Protein AF-M5VI06-F1 (afdb_monomer_lite)

Organism: Prunus persica (NCBI:txid3760)

Sequence (93 aa):
MGFCDLHEFNLALIAKAAEAIAKIKFASTRNKDRLVWPFEKNGCYSVKSGYHWLHSSSITRQQNRPSSSRNADAVCWKFVWRIKAPPKIGNFI

Structure (mmCIF, N/CA/C/O backbone):
data_AF-M5VI06-F1
#
_entry.id   AF-M5VI06-F1
#
loop_
_atom_site.group_PDB
_atom_site.id
_atom_site.type_symbol
_atom_site.label_atom_id
_atom_site.label_alt_id
_atom_site.label_comp_id
_atom_site.label_asym_id
_atom_site.label_entity_id
_atom_site.label_seq_id
_atom_site.pdbx_PDB_ins_code
_atom_site.Cartn_x
_atom_site.Cartn_y
_atom_site.Cartn_z
_atom_site.occupancy
_atom_site.B_iso_or_equiv
_atom_site.auth_seq_id
_atom_site.auth_comp_id
_atom_site.auth_asym_id
_atom_site.auth_atom_id
_atom_site.pdbx_PDB_model_num
ATOM 1 N N . MET A 1 1 ? 30.787 30.669 -18.330 1.00 41.75 1 MET A N 1
ATOM 2 C CA . MET A 1 1 ? 30.353 29.609 -17.395 1.00 41.75 1 MET A CA 1
ATOM 3 C C . MET A 1 1 ? 28.877 29.364 -17.686 1.00 41.75 1 MET A C 1
ATOM 5 O O . MET A 1 1 ? 28.016 29.944 -17.044 1.00 41.75 1 MET A O 1
ATOM 9 N N . GLY A 1 2 ? 28.604 28.720 -18.823 1.00 51.34 2 GLY A N 1
ATOM 10 C CA . GLY A 1 2 ? 27.285 28.712 -19.460 1.00 51.34 2 GLY A CA 1
ATOM 11 C C . GLY A 1 2 ? 26.572 27.397 -19.201 1.00 51.34 2 GLY A C 1
ATOM 12 O O . GLY A 1 2 ? 27.197 26.347 -19.285 1.00 51.34 2 GLY A O 1
ATOM 13 N N . PHE A 1 3 ? 25.296 27.499 -18.849 1.00 55.56 3 PHE A N 1
ATOM 14 C CA . PHE A 1 3 ? 24.335 26.425 -18.639 1.00 55.56 3 PHE A CA 1
ATOM 15 C C . PHE A 1 3 ? 24.502 25.303 -19.675 1.00 55.56 3 PHE A C 1
ATOM 17 O O . PHE A 1 3 ? 24.119 25.466 -20.830 1.00 55.56 3 PHE A O 1
ATOM 24 N N . CYS A 1 4 ? 25.100 24.181 -19.262 1.00 60.00 4 CYS A N 1
ATOM 25 C CA . CYS A 1 4 ? 25.131 22.973 -20.075 1.00 60.00 4 CYS A CA 1
ATOM 26 C C . CYS A 1 4 ? 23.694 22.472 -20.235 1.00 60.00 4 CYS A C 1
ATOM 28 O O . CYS A 1 4 ? 22.949 22.344 -19.263 1.00 60.00 4 CYS A O 1
ATOM 30 N N . ASP A 1 5 ? 23.336 22.273 -21.490 1.00 70.44 5 ASP A N 1
ATOM 31 C CA . ASP A 1 5 ? 22.003 22.145 -22.048 1.00 70.44 5 ASP A CA 1
ATOM 32 C C . ASP A 1 5 ? 21.080 21.179 -21.274 1.00 70.44 5 ASP A C 1
ATOM 34 O O . ASP A 1 5 ? 21.148 19.953 -21.393 1.00 70.44 5 ASP A O 1
ATOM 38 N N . LEU A 1 6 ? 20.170 21.742 -20.470 1.00 74.06 6 LEU A N 1
ATOM 39 C CA . LEU A 1 6 ? 19.110 20.998 -19.773 1.00 74.06 6 LEU A CA 1
ATOM 40 C C . LEU A 1 6 ? 18.262 20.163 -20.743 1.00 74.06 6 LEU A C 1
ATOM 42 O O . LEU A 1 6 ? 17.706 19.137 -20.348 1.00 74.06 6 LEU A O 1
ATOM 46 N N . HIS A 1 7 ? 18.165 20.597 -22.001 1.00 80.56 7 HIS A N 1
ATOM 47 C CA . HIS A 1 7 ? 17.445 19.880 -23.039 1.00 80.56 7 HIS A CA 1
ATOM 48 C C . HIS A 1 7 ? 18.112 18.541 -23.363 1.00 80.56 7 HIS A C 1
ATOM 50 O O . HIS A 1 7 ? 17.451 17.504 -23.364 1.00 80.56 7 HIS A O 1
ATOM 56 N N . GLU A 1 8 ? 19.429 18.546 -23.553 1.00 80.62 8 GLU A N 1
ATOM 57 C CA . GLU A 1 8 ? 20.210 17.355 -23.880 1.00 80.62 8 GLU A CA 1
ATOM 58 C C . GLU A 1 8 ? 20.207 16.347 -22.721 1.00 80.62 8 GLU A C 1
ATOM 60 O O . GLU A 1 8 ? 20.001 15.147 -22.921 1.00 80.62 8 GLU A O 1
ATOM 65 N N . PHE A 1 9 ? 20.308 16.842 -21.483 1.00 83.75 9 PHE A N 1
ATOM 66 C CA . PHE A 1 9 ? 20.159 16.010 -20.289 1.00 83.75 9 PHE A CA 1
ATOM 67 C C . PHE A 1 9 ? 18.772 15.355 -20.206 1.00 83.75 9 PHE A C 1
ATOM 69 O O . PHE A 1 9 ? 18.659 14.158 -19.930 1.00 83.75 9 PHE A O 1
ATOM 76 N N . ASN A 1 10 ? 17.708 16.121 -20.460 1.00 86.12 10 ASN A N 1
ATOM 77 C CA . ASN A 1 10 ? 16.345 15.601 -20.406 1.00 86.12 10 ASN A CA 1
ATOM 78 C C . ASN A 1 10 ? 16.095 14.553 -21.503 1.00 86.12 10 ASN A C 1
ATOM 80 O O . ASN A 1 10 ? 15.490 13.515 -21.238 1.00 86.12 10 ASN A O 1
ATOM 84 N N . LEU A 1 11 ? 16.625 14.767 -22.712 1.00 85.25 11 LEU A N 1
ATOM 85 C CA . LEU A 1 11 ? 16.567 13.784 -23.798 1.00 85.25 11 LEU A CA 1
ATOM 86 C C . LEU A 1 11 ? 17.268 12.474 -23.415 1.00 85.25 11 LEU A C 1
ATOM 88 O O . LEU A 1 11 ? 16.703 11.395 -23.606 1.00 85.25 11 LEU A O 1
ATOM 92 N N . ALA A 1 12 ? 18.455 12.555 -22.811 1.00 85.75 12 ALA A N 1
ATOM 93 C CA . ALA A 1 12 ? 19.182 11.379 -22.339 1.00 85.75 12 ALA A CA 1
ATOM 94 C C . ALA A 1 12 ? 18.425 10.627 -21.226 1.00 85.75 12 ALA A C 1
ATOM 96 O O . ALA A 1 12 ? 18.414 9.392 -21.195 1.00 85.75 12 ALA A O 1
ATOM 97 N N . LEU A 1 13 ? 17.759 11.355 -20.323 1.00 89.88 13 LEU A N 1
ATOM 98 C CA . LEU A 1 13 ? 16.948 10.770 -19.255 1.00 89.88 13 LEU A CA 1
ATOM 99 C C . LEU A 1 13 ? 15.705 10.057 -19.809 1.00 89.88 13 LEU A C 1
ATOM 101 O O . LEU A 1 13 ? 15.404 8.940 -19.385 1.00 89.88 13 LEU A O 1
ATOM 105 N N . ILE A 1 14 ? 15.029 10.656 -20.793 1.00 91.81 14 ILE A N 1
ATOM 106 C CA . ILE A 1 14 ? 13.875 10.057 -21.480 1.00 91.81 14 ILE A CA 1
ATOM 107 C C . ILE A 1 14 ? 14.289 8.795 -22.239 1.00 91.81 14 ILE A C 1
ATOM 109 O O . ILE A 1 14 ? 13.609 7.777 -22.126 1.00 91.81 14 ILE A O 1
ATOM 113 N N . ALA A 1 15 ? 15.418 8.819 -22.954 1.00 90.88 15 ALA A N 1
ATOM 114 C CA . ALA A 1 15 ? 15.930 7.649 -23.664 1.00 90.88 15 ALA A CA 1
ATOM 115 C C . ALA A 1 15 ? 16.207 6.480 -22.701 1.00 90.88 15 ALA A C 1
ATOM 117 O O . ALA A 1 15 ? 15.741 5.360 -22.921 1.00 90.88 15 ALA A O 1
ATOM 118 N N . LYS A 1 16 ? 16.868 6.751 -21.567 1.00 90.69 16 LYS A N 1
ATOM 119 C CA . LYS A 1 16 ? 17.093 5.739 -20.523 1.00 90.69 16 LYS A CA 1
ATOM 120 C C . LYS A 1 16 ? 15.797 5.228 -19.897 1.00 90.69 16 LYS A C 1
ATOM 122 O O . LYS A 1 16 ? 15.681 4.030 -19.637 1.00 90.69 16 LYS A O 1
ATOM 127 N N . ALA A 1 17 ? 14.831 6.109 -19.645 1.00 91.69 17 ALA A N 1
ATOM 128 C CA . ALA A 1 17 ? 13.531 5.714 -19.116 1.00 91.69 17 ALA A CA 1
ATOM 129 C C . ALA A 1 17 ? 12.775 4.815 -20.107 1.00 91.69 17 ALA A C 1
ATOM 131 O O . ALA A 1 17 ? 12.245 3.780 -19.705 1.00 91.69 17 ALA A O 1
ATOM 132 N N . ALA A 1 18 ? 12.783 5.153 -21.399 1.00 91.62 18 ALA A N 1
ATOM 133 C CA . ALA A 1 18 ? 12.161 4.357 -22.453 1.00 91.62 18 ALA A CA 1
ATOM 134 C C . ALA A 1 18 ? 12.781 2.954 -22.554 1.00 91.62 18 ALA A C 1
ATOM 136 O O . ALA A 1 18 ? 12.053 1.961 -22.591 1.00 91.62 18 ALA A O 1
ATOM 137 N N . GLU A 1 19 ? 14.112 2.848 -22.508 1.00 92.88 19 GLU A N 1
ATOM 138 C CA . GLU A 1 19 ? 14.800 1.553 -22.466 1.00 92.88 19 GLU A CA 1
ATOM 139 C C . GLU A 1 19 ? 14.439 0.730 -21.224 1.00 92.88 19 GLU A C 1
ATOM 141 O O . GLU A 1 19 ? 14.264 -0.487 -21.310 1.00 92.88 19 GLU A O 1
ATOM 146 N N . ALA A 1 20 ? 14.345 1.373 -20.057 1.00 91.06 20 ALA A N 1
ATOM 147 C CA . ALA A 1 20 ? 13.978 0.701 -18.818 1.00 91.06 20 ALA A CA 1
ATOM 148 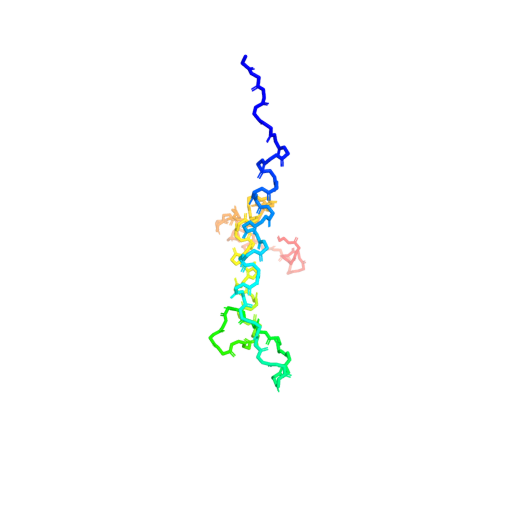C C . ALA A 1 20 ? 12.541 0.167 -18.877 1.00 91.06 20 ALA A C 1
ATOM 150 O O . ALA A 1 20 ? 12.313 -0.986 -18.515 1.00 91.06 20 ALA A O 1
ATOM 151 N N . ILE A 1 21 ? 11.598 0.964 -19.391 1.00 89.00 21 ILE A N 1
ATOM 152 C CA . ILE A 1 21 ? 10.195 0.567 -19.576 1.00 89.00 21 ILE A CA 1
ATOM 153 C C . ILE A 1 21 ? 10.094 -0.600 -20.563 1.00 89.00 21 ILE A C 1
ATOM 155 O O . ILE A 1 21 ? 9.418 -1.583 -20.271 1.00 89.00 21 ILE A O 1
ATOM 159 N N . ALA A 1 22 ? 10.811 -0.545 -21.690 1.00 87.00 22 ALA A N 1
ATOM 160 C CA . ALA A 1 22 ? 10.809 -1.614 -22.690 1.00 87.00 22 ALA A CA 1
ATOM 161 C C . ALA A 1 22 ? 11.353 -2.953 -22.151 1.00 87.00 22 ALA A C 1
ATOM 163 O O . ALA A 1 22 ? 10.963 -4.019 -22.624 1.00 87.00 22 ALA A O 1
ATOM 164 N N . LYS A 1 23 ? 12.238 -2.917 -21.145 1.00 89.94 23 LYS A N 1
ATOM 165 C CA . LYS A 1 23 ? 12.778 -4.114 -20.475 1.00 89.94 23 LYS A CA 1
ATOM 166 C C . LYS A 1 23 ? 11.808 -4.738 -19.466 1.00 89.94 23 LYS A C 1
ATOM 168 O O . LYS A 1 23 ? 12.037 -5.875 -19.044 1.00 89.94 23 LYS A O 1
ATOM 173 N N . ILE A 1 24 ? 10.740 -4.041 -19.069 1.00 87.12 24 ILE A N 1
ATOM 174 C CA . ILE A 1 24 ? 9.719 -4.596 -18.175 1.00 87.12 24 ILE A CA 1
ATOM 175 C C . ILE A 1 24 ? 8.965 -5.684 -18.941 1.00 87.12 24 ILE A C 1
ATOM 177 O O . ILE A 1 24 ? 8.209 -5.417 -19.873 1.00 87.12 24 ILE A O 1
ATOM 181 N N . LYS A 1 25 ? 9.165 -6.942 -18.546 1.00 78.88 25 LYS A N 1
ATOM 182 C CA . LYS A 1 25 ? 8.404 -8.058 -19.109 1.00 78.88 25 LYS A CA 1
ATOM 183 C C . LYS A 1 25 ? 6.962 -7.967 -18.623 1.00 78.88 25 LYS A C 1
ATOM 185 O O . LYS A 1 25 ? 6.694 -8.182 -17.442 1.00 78.88 25 LYS A O 1
ATOM 190 N N . PHE A 1 26 ? 6.035 -7.695 -19.533 1.00 71.38 26 PHE A N 1
ATOM 191 C CA . PHE A 1 26 ? 4.616 -7.857 -19.246 1.00 71.38 26 PHE A CA 1
ATOM 192 C C . PHE A 1 26 ? 4.316 -9.341 -19.020 1.00 71.3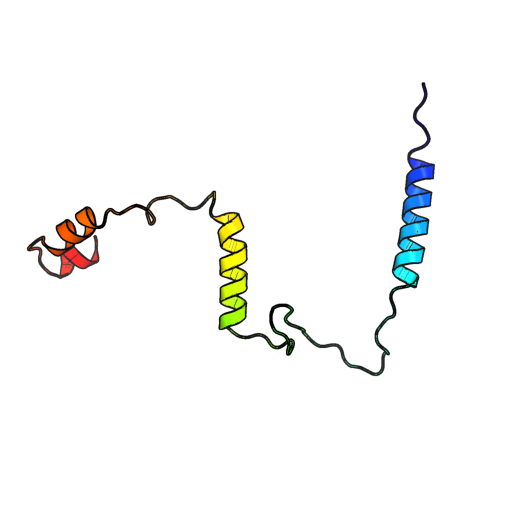8 26 PHE A C 1
ATOM 194 O O . PHE A 1 26 ? 4.807 -10.209 -19.750 1.00 71.38 26 PHE A O 1
ATOM 201 N N . ALA A 1 27 ? 3.527 -9.646 -17.989 1.00 70.12 27 ALA A N 1
ATOM 202 C CA . ALA A 1 27 ? 2.993 -10.990 -17.820 1.00 70.12 27 ALA A CA 1
ATOM 203 C C . ALA A 1 27 ? 2.212 -11.366 -19.089 1.00 70.12 27 ALA A C 1
ATOM 205 O O . ALA A 1 27 ? 1.542 -10.518 -19.677 1.00 70.12 27 ALA A O 1
ATOM 206 N N . SER A 1 28 ? 2.326 -12.617 -19.547 1.00 71.38 28 SER A N 1
ATOM 207 C CA . SER A 1 28 ? 1.670 -13.040 -20.789 1.00 71.38 28 SER A CA 1
ATOM 208 C C . SER A 1 28 ? 0.179 -12.697 -20.749 1.00 71.38 28 SER A C 1
ATOM 210 O O . SER A 1 28 ? -0.480 -13.012 -19.755 1.00 71.38 28 SER A O 1
ATOM 212 N N . THR A 1 29 ? -0.363 -12.177 -21.851 1.00 65.38 29 THR A N 1
ATOM 213 C CA . THR A 1 29 ? -1.790 -11.845 -22.052 1.00 65.38 29 THR A CA 1
ATOM 214 C C . THR A 1 29 ? -2.760 -12.999 -21.783 1.00 65.38 29 THR A C 1
ATOM 216 O O . THR A 1 29 ? -3.969 -12.798 -21.735 1.00 65.38 29 THR A O 1
ATOM 219 N N . ARG A 1 30 ? -2.251 -14.221 -21.590 1.00 71.44 30 ARG A N 1
ATOM 220 C CA . ARG A 1 30 ? -3.044 -15.395 -21.223 1.00 71.44 30 ARG A CA 1
ATOM 221 C C . ARG A 1 30 ? -3.521 -15.389 -19.765 1.00 71.44 30 ARG A C 1
ATOM 223 O O . ARG A 1 30 ? -4.476 -16.095 -19.452 1.00 71.44 30 ARG A O 1
ATOM 230 N N . ASN A 1 31 ? -2.893 -14.609 -18.885 1.00 74.94 31 ASN A N 1
ATOM 231 C CA . ASN A 1 31 ? -3.289 -14.525 -17.481 1.00 74.94 31 ASN A CA 1
ATOM 232 C C . ASN A 1 31 ? -4.192 -13.310 -17.264 1.00 74.94 31 ASN A C 1
ATOM 234 O O . ASN A 1 31 ? -3.846 -12.203 -17.661 1.00 74.94 31 ASN A O 1
ATOM 238 N N . LYS A 1 32 ? -5.343 -13.520 -16.620 1.00 82.94 32 LYS A N 1
ATOM 239 C CA . LYS A 1 32 ? -6.227 -12.425 -16.209 1.00 82.94 32 LYS A CA 1
ATOM 240 C C . LYS A 1 32 ? -5.549 -11.596 -15.118 1.00 82.94 32 LYS A C 1
ATOM 242 O O . LYS A 1 32 ? -4.897 -12.164 -14.237 1.00 82.94 32 LYS A O 1
ATOM 247 N N . ASP A 1 33 ? -5.760 -10.284 -15.154 1.00 83.50 33 ASP A N 1
ATOM 248 C CA . ASP A 1 33 ? -5.340 -9.398 -14.072 1.00 83.50 33 ASP A CA 1
ATOM 249 C C . ASP A 1 33 ? -5.967 -9.828 -12.744 1.00 83.50 33 ASP A C 1
ATOM 251 O O . ASP A 1 33 ? -7.106 -10.304 -12.682 1.00 83.50 33 ASP A O 1
ATOM 255 N N . ARG A 1 34 ? -5.206 -9.654 -11.661 1.00 86.56 34 ARG A N 1
ATOM 256 C CA . ARG A 1 34 ? -5.671 -9.922 -10.300 1.00 86.56 34 ARG A CA 1
ATOM 257 C C . ARG A 1 34 ? -5.217 -8.833 -9.346 1.00 86.56 34 ARG A C 1
ATOM 259 O O . ARG A 1 34 ? -4.108 -8.313 -9.457 1.00 86.56 34 ARG A O 1
ATOM 266 N N . LEU A 1 35 ? -6.056 -8.557 -8.357 1.00 90.50 35 LEU A N 1
ATOM 267 C CA . LEU A 1 35 ? -5.671 -7.741 -7.215 1.00 90.50 35 LEU A CA 1
ATOM 268 C C . LEU A 1 35 ? -4.704 -8.544 -6.336 1.00 90.50 35 LEU A C 1
ATOM 270 O O . LEU A 1 35 ? -4.983 -9.694 -5.995 1.00 90.50 35 LEU A O 1
ATOM 274 N N . VAL A 1 36 ? -3.570 -7.938 -5.985 1.00 93.00 36 VAL A N 1
ATOM 275 C CA . VAL A 1 36 ? -2.560 -8.527 -5.097 1.00 93.00 36 VAL A CA 1
ATOM 276 C C . VAL A 1 36 ? -2.331 -7.578 -3.933 1.00 93.00 36 VAL A C 1
ATOM 278 O O . VAL A 1 36 ? -1.922 -6.434 -4.120 1.00 93.00 36 VAL A O 1
ATOM 281 N N . TRP A 1 37 ? -2.590 -8.061 -2.725 1.00 95.75 37 TRP A N 1
ATOM 282 C CA . TRP A 1 37 ? -2.294 -7.357 -1.489 1.00 95.75 37 TRP A CA 1
ATOM 283 C C . TRP A 1 37 ? -0.830 -7.594 -1.084 1.00 95.75 37 TRP A C 1
ATOM 285 O O . TRP A 1 37 ? -0.470 -8.727 -0.768 1.00 95.75 37 TRP A O 1
ATOM 295 N N . PRO A 1 38 ? 0.038 -6.566 -1.073 1.00 93.44 38 PRO A N 1
ATOM 296 C CA . PRO A 1 38 ? 1.482 -6.762 -0.922 1.00 93.44 38 PRO A CA 1
ATOM 297 C C . PRO A 1 38 ? 1.919 -7.093 0.513 1.00 93.44 38 PRO A C 1
ATOM 299 O O . PRO A 1 38 ? 3.055 -7.508 0.724 1.00 93.44 38 PRO A O 1
ATOM 302 N N . PHE A 1 39 ? 1.038 -6.916 1.502 1.00 92.38 39 PHE A N 1
ATOM 303 C CA . PHE A 1 39 ? 1.350 -7.136 2.920 1.00 92.38 39 PHE A CA 1
ATOM 304 C C . PHE A 1 39 ? 1.094 -8.575 3.384 1.00 92.38 39 PHE A C 1
ATOM 306 O O . PHE A 1 39 ? 1.256 -8.871 4.564 1.00 92.38 39 PHE A O 1
ATOM 313 N N . GLU A 1 40 ? 0.712 -9.469 2.469 1.00 93.62 40 GLU A N 1
ATOM 314 C CA . GLU A 1 40 ? 0.515 -10.891 2.740 1.00 93.62 40 GLU A CA 1
ATOM 315 C C . GLU A 1 40 ? 1.157 -11.744 1.642 1.00 93.62 40 GLU A C 1
ATOM 317 O O . GLU A 1 40 ? 1.062 -11.441 0.454 1.00 93.62 40 GLU A O 1
ATOM 322 N N . LYS A 1 41 ? 1.791 -12.860 2.025 1.00 91.25 41 LYS A N 1
ATOM 323 C CA . LYS A 1 41 ? 2.534 -13.727 1.085 1.00 91.25 41 LYS A CA 1
ATOM 324 C C . LYS A 1 41 ? 1.638 -14.391 0.038 1.00 91.25 41 LYS A C 1
ATOM 326 O O . LYS A 1 41 ? 2.089 -14.685 -1.064 1.00 91.25 41 LYS A O 1
ATOM 331 N N . ASN A 1 42 ? 0.379 -14.646 0.390 1.00 92.19 42 ASN A N 1
ATOM 332 C CA . ASN A 1 42 ? -0.620 -15.207 -0.520 1.00 92.19 42 ASN A CA 1
ATOM 333 C C . ASN A 1 42 ? -1.234 -14.147 -1.454 1.00 92.19 42 ASN A C 1
ATOM 335 O O . ASN A 1 42 ? -1.991 -14.501 -2.355 1.00 92.19 42 ASN A O 1
ATOM 339 N N . GLY A 1 43 ? -0.921 -12.862 -1.256 1.00 93.38 43 GLY A N 1
ATOM 340 C CA . GLY A 1 43 ? -1.502 -11.764 -2.020 1.00 93.38 43 GLY A CA 1
ATOM 341 C C . GLY A 1 43 ? -2.969 -11.479 -1.690 1.00 93.38 43 GLY A C 1
ATOM 342 O O . GLY A 1 43 ? -3.587 -10.665 -2.372 1.00 93.38 43 GLY A O 1
ATOM 343 N N . CYS A 1 44 ? -3.548 -12.133 -0.680 1.00 95.94 44 CYS A N 1
ATOM 344 C CA . CYS A 1 44 ? -4.938 -11.948 -0.286 1.00 95.94 44 CYS A CA 1
ATOM 345 C C . CYS A 1 44 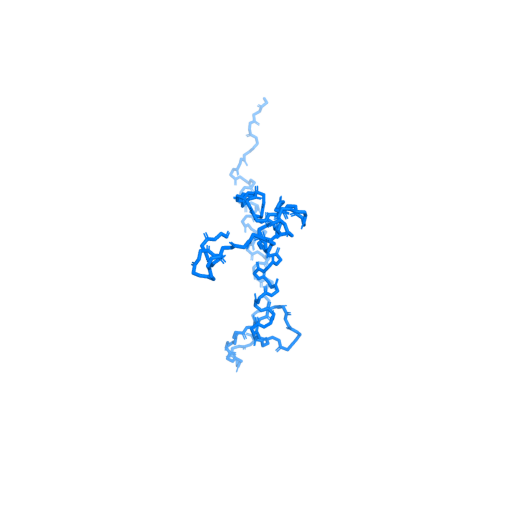? -5.051 -10.869 0.789 1.00 95.94 44 CYS A C 1
ATOM 347 O O . CYS A 1 44 ? -4.282 -10.827 1.748 1.00 95.94 44 CYS A O 1
ATOM 349 N N . TYR A 1 45 ? -6.061 -10.017 0.653 1.00 95.31 45 TYR A N 1
ATOM 350 C CA . TYR A 1 45 ? -6.379 -9.040 1.682 1.00 95.31 45 TYR A CA 1
ATOM 351 C C . TYR A 1 45 ? -6.955 -9.723 2.930 1.00 95.31 45 TYR A C 1
ATOM 353 O O . TYR A 1 45 ? -7.774 -10.637 2.834 1.00 95.31 45 TYR A O 1
ATOM 361 N N . SER A 1 46 ? -6.578 -9.226 4.107 1.00 95.62 46 SER A N 1
ATOM 362 C CA . SER A 1 46 ? -7.223 -9.560 5.377 1.00 95.62 46 SER A CA 1
ATOM 363 C C . SER A 1 46 ? -7.462 -8.284 6.180 1.00 95.62 46 SER A C 1
ATOM 365 O O . SER A 1 46 ? -6.640 -7.369 6.151 1.00 95.62 46 SER A O 1
ATOM 367 N N . VAL A 1 47 ? -8.553 -8.222 6.950 1.00 95.94 47 VAL A N 1
ATOM 368 C CA . VAL A 1 47 ? -8.833 -7.065 7.826 1.00 95.94 47 VAL A CA 1
ATOM 369 C C . VAL A 1 47 ? -7.653 -6.794 8.764 1.00 95.94 47 VAL A C 1
ATOM 371 O O . VAL A 1 47 ? -7.267 -5.648 8.966 1.00 95.94 47 VAL A O 1
ATOM 374 N N . LYS A 1 48 ? -7.025 -7.859 9.275 1.00 95.00 48 LYS A N 1
ATOM 375 C CA . LYS A 1 48 ? -5.835 -7.783 10.125 1.00 95.00 48 LYS A CA 1
ATOM 376 C C . LYS A 1 48 ? -4.669 -7.089 9.414 1.00 95.00 48 LYS A C 1
ATOM 378 O O . LYS A 1 48 ? -4.131 -6.120 9.941 1.00 95.00 48 LYS A O 1
ATOM 383 N N . SER A 1 49 ? -4.286 -7.547 8.222 1.00 94.75 49 SER A N 1
ATOM 384 C CA . SER A 1 49 ? -3.178 -6.946 7.463 1.00 94.75 49 SER A CA 1
ATOM 385 C C . SER A 1 49 ? -3.486 -5.514 7.013 1.00 94.75 49 SER A C 1
ATOM 387 O O . SER A 1 49 ? -2.615 -4.650 7.090 1.00 94.75 49 SER A O 1
ATOM 389 N N . GLY A 1 50 ? -4.738 -5.227 6.641 1.00 94.50 50 GLY A N 1
ATOM 390 C CA . GLY A 1 50 ? -5.218 -3.874 6.361 1.00 94.50 50 GLY A CA 1
ATOM 391 C C . GLY A 1 50 ? -5.099 -2.947 7.571 1.00 94.50 50 GLY A C 1
ATOM 392 O O . GLY A 1 50 ? -4.586 -1.836 7.449 1.00 94.50 50 GLY A O 1
ATOM 393 N N . TYR A 1 51 ? -5.502 -3.420 8.752 1.00 93.31 51 TYR A N 1
ATOM 394 C CA . TYR A 1 51 ? -5.348 -2.680 10.003 1.00 93.31 51 TYR A CA 1
ATOM 395 C C . TYR A 1 51 ? -3.875 -2.424 10.329 1.00 93.31 51 TYR A C 1
ATOM 397 O O . TYR A 1 51 ? -3.512 -1.294 10.643 1.00 93.31 51 TYR A O 1
ATOM 405 N N . HIS A 1 52 ? -3.008 -3.435 10.207 1.00 90.88 52 HIS A N 1
ATOM 406 C CA . HIS A 1 52 ? -1.573 -3.265 10.441 1.00 90.88 52 HIS A CA 1
ATOM 407 C C . HIS A 1 52 ? -0.952 -2.244 9.485 1.00 90.88 52 HIS A C 1
ATOM 409 O O . HIS A 1 52 ? -0.199 -1.391 9.944 1.00 90.88 52 HIS A O 1
ATOM 415 N N . TRP A 1 53 ? -1.309 -2.275 8.197 1.00 90.62 53 TRP A N 1
ATOM 416 C CA . TRP A 1 53 ? -0.844 -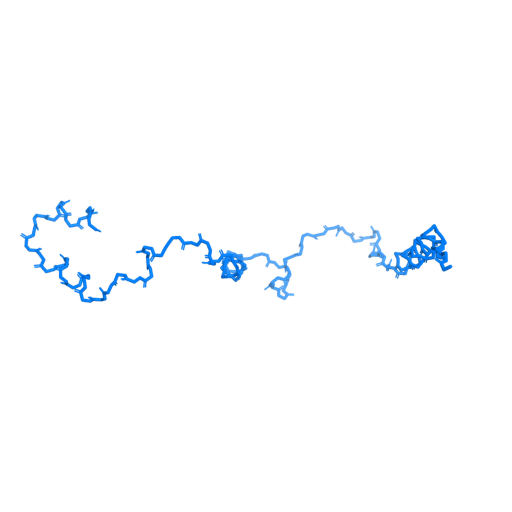1.299 7.210 1.00 90.62 53 TRP A CA 1
ATOM 417 C C . TRP A 1 53 ? -1.315 0.130 7.522 1.00 90.62 53 TRP A C 1
ATOM 419 O O . TRP A 1 53 ? -0.530 1.082 7.468 1.00 90.62 53 TRP A O 1
ATOM 429 N N . LEU A 1 54 ? -2.586 0.301 7.892 1.00 88.81 54 LEU A N 1
ATOM 430 C CA . LEU A 1 54 ? -3.119 1.600 8.308 1.00 88.81 54 LEU A CA 1
ATOM 431 C C . LEU A 1 54 ? -2.446 2.091 9.589 1.00 88.81 54 LEU A C 1
ATOM 433 O O . LEU A 1 54 ? -2.093 3.261 9.694 1.00 88.81 54 LEU A O 1
ATOM 437 N N . HIS A 1 55 ? -2.219 1.205 10.555 1.00 84.69 55 HIS A N 1
ATOM 438 C CA . HIS A 1 55 ? -1.576 1.569 11.807 1.00 84.69 55 HIS A CA 1
ATOM 439 C C . HIS A 1 55 ? -0.108 1.958 11.585 1.00 84.69 55 HIS A C 1
ATOM 441 O O . HIS A 1 55 ? 0.312 3.017 12.052 1.00 84.69 55 HIS A O 1
ATOM 447 N N . SER A 1 56 ? 0.656 1.176 10.814 1.00 81.06 56 SER A N 1
ATOM 448 C CA . SER A 1 56 ? 2.061 1.468 10.499 1.00 81.06 56 SER A CA 1
ATOM 449 C C . SER A 1 56 ? 2.217 2.760 9.699 1.00 81.06 56 SER A C 1
ATOM 451 O O . SER A 1 56 ? 3.100 3.558 9.993 1.00 81.06 56 SER A O 1
ATOM 453 N N . SER A 1 57 ? 1.326 3.013 8.736 1.00 72.44 57 SER A N 1
ATOM 454 C CA . SER A 1 57 ? 1.306 4.278 7.990 1.00 72.44 57 SER A CA 1
ATOM 455 C C . SER A 1 57 ? 0.821 5.457 8.841 1.00 72.44 57 SER A C 1
ATOM 457 O O . SER A 1 57 ? 1.265 6.589 8.643 1.00 72.44 57 SER A O 1
ATOM 459 N N . SER A 1 58 ? -0.048 5.211 9.828 1.00 63.75 58 SER A N 1
ATOM 460 C CA . SER A 1 58 ? -0.502 6.239 10.765 1.00 63.75 58 SER A CA 1
ATOM 461 C C . SER A 1 58 ? 0.572 6.630 11.776 1.00 63.75 58 SER A C 1
ATOM 463 O O . SER A 1 58 ? 0.631 7.807 12.105 1.00 63.75 58 SER A O 1
ATOM 465 N N . ILE A 1 59 ? 1.456 5.717 12.210 1.00 57.56 59 ILE A N 1
ATOM 466 C CA . ILE A 1 59 ? 2.592 6.028 13.103 1.00 57.56 59 ILE A CA 1
ATOM 467 C C . ILE A 1 59 ? 3.486 7.104 12.473 1.00 57.56 59 ILE A C 1
ATOM 469 O O . ILE A 1 59 ? 3.853 8.062 13.148 1.00 57.56 59 ILE A O 1
ATOM 473 N N . THR A 1 60 ? 3.727 7.037 11.161 1.00 55.56 60 THR A N 1
ATOM 474 C CA . THR A 1 60 ? 4.435 8.092 10.414 1.00 55.56 60 THR A CA 1
ATOM 475 C C . THR A 1 60 ? 3.660 9.420 10.376 1.00 55.56 60 THR A C 1
ATOM 477 O O . THR A 1 60 ? 4.265 10.484 10.308 1.00 55.56 60 THR A O 1
ATOM 480 N N . ARG A 1 61 ? 2.322 9.392 10.472 1.00 55.50 61 ARG A N 1
ATOM 481 C CA . ARG A 1 61 ? 1.443 10.582 10.504 1.00 55.50 61 ARG A CA 1
ATOM 482 C C . ARG A 1 61 ? 1.125 11.093 11.922 1.00 55.50 61 ARG A C 1
ATOM 484 O O . ARG A 1 61 ? 0.532 12.162 12.057 1.00 55.50 61 ARG A O 1
ATOM 491 N N . GLN A 1 62 ? 1.493 10.370 12.987 1.00 53.81 62 GLN A N 1
ATOM 492 C CA . GLN A 1 62 ? 1.108 10.695 14.371 1.00 53.81 62 GLN A CA 1
ATOM 493 C C . GLN A 1 62 ? 1.843 11.898 14.981 1.00 53.81 62 GLN A C 1
ATOM 495 O O . GLN A 1 62 ? 1.480 12.317 16.081 1.00 53.81 62 GLN A O 1
ATOM 500 N N . GLN A 1 63 ? 2.793 12.522 14.278 1.00 55.94 63 GLN A N 1
ATOM 501 C CA . GLN A 1 63 ? 3.336 13.814 14.716 1.00 55.94 63 GLN A CA 1
ATOM 502 C C . GLN A 1 63 ? 2.260 14.919 14.798 1.00 55.94 63 GLN A C 1
ATOM 504 O O . GLN A 1 63 ? 2.423 15.843 15.585 1.00 55.94 63 GLN A O 1
ATOM 509 N N . ASN A 1 64 ? 1.120 14.777 14.102 1.00 55.09 64 ASN A N 1
ATOM 510 C CA . ASN A 1 64 ? 0.037 15.774 14.082 1.00 55.09 64 ASN A CA 1
ATOM 511 C C . ASN A 1 64 ? -1.242 15.378 14.849 1.00 55.09 64 ASN A C 1
ATOM 513 O O . ASN A 1 64 ? -2.287 15.999 14.655 1.00 55.09 64 ASN A O 1
ATOM 517 N N . ARG A 1 65 ? -1.223 14.346 15.708 1.00 54.09 65 ARG A N 1
ATOM 518 C CA . ARG A 1 65 ? -2.428 13.953 16.468 1.00 54.09 65 ARG A CA 1
ATOM 519 C C . ARG A 1 65 ? -2.491 14.702 17.812 1.00 54.09 65 ARG A C 1
ATOM 521 O O . ARG A 1 65 ? -1.502 14.639 18.551 1.00 54.09 65 ARG A O 1
ATOM 528 N N . PRO A 1 66 ? -3.617 15.362 18.166 1.00 52.97 66 PRO A N 1
ATOM 529 C CA . PRO A 1 66 ? -3.738 16.092 19.426 1.00 52.97 66 PRO A CA 1
ATOM 530 C C . PRO A 1 66 ? -3.415 15.171 20.607 1.00 52.97 66 PRO A C 1
ATOM 532 O O . PRO A 1 66 ? -3.893 14.041 20.695 1.00 52.97 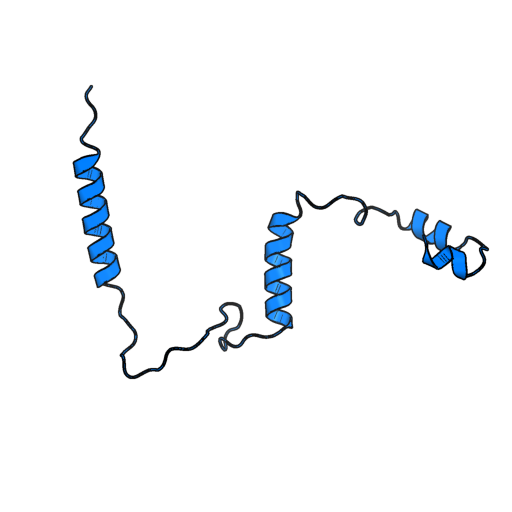66 PRO A O 1
ATOM 535 N N . SER A 1 67 ? -2.543 15.659 21.489 1.00 55.91 67 SER A N 1
ATOM 536 C CA . SER A 1 67 ? -1.895 14.925 22.588 1.00 55.91 67 SER A CA 1
ATOM 537 C C . SER A 1 67 ? -2.855 14.422 23.682 1.00 55.91 67 SER A C 1
ATOM 539 O O . SER A 1 67 ? -2.433 13.757 24.627 1.00 55.91 67 SER A O 1
ATOM 541 N N . SER A 1 68 ? -4.153 14.716 23.573 1.00 54.50 68 SER A N 1
ATOM 542 C CA . SER A 1 68 ? -5.131 14.525 24.649 1.00 54.50 68 SER A CA 1
ATOM 543 C C . SER A 1 68 ? -5.341 13.069 25.067 1.00 54.50 68 SER A C 1
ATOM 545 O O . SER A 1 68 ? -5.788 12.831 26.181 1.00 54.50 68 SER A O 1
ATOM 547 N N . SER A 1 69 ? -4.984 12.087 24.232 1.00 54.09 69 SER A N 1
ATOM 548 C CA . SER A 1 69 ? -5.157 10.666 24.564 1.00 54.09 69 SER A CA 1
ATOM 549 C C . SER A 1 69 ? -3.893 9.958 25.053 1.00 54.09 69 SER A C 1
ATOM 551 O O . SER A 1 69 ? -3.969 8.776 25.377 1.00 54.09 69 SER A O 1
ATOM 553 N N . ARG A 1 70 ? -2.720 10.607 25.048 1.00 54.12 70 ARG A N 1
ATOM 554 C CA . ARG A 1 70 ? -1.456 9.923 25.386 1.00 54.12 70 ARG A CA 1
ATOM 555 C C . ARG A 1 70 ? -1.058 10.055 26.855 1.00 54.12 70 ARG A C 1
ATOM 557 O O . ARG A 1 70 ? -0.390 9.163 27.360 1.00 54.12 70 ARG A O 1
ATOM 564 N N . ASN A 1 71 ? -1.517 11.098 27.548 1.00 56.72 71 ASN A N 1
ATOM 565 C CA . ASN A 1 71 ? -1.007 11.451 28.878 1.00 56.72 71 ASN A CA 1
ATOM 566 C C . ASN A 1 71 ? -2.114 11.699 29.915 1.00 56.72 71 ASN A C 1
ATOM 568 O O . ASN A 1 71 ? -1.942 12.526 30.808 1.00 56.72 71 ASN A O 1
ATOM 572 N N . ALA A 1 72 ? -3.257 11.018 29.827 1.00 61.22 72 ALA A N 1
ATOM 573 C CA . 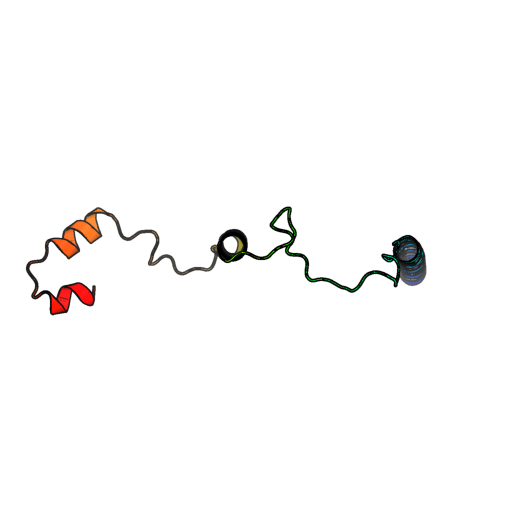ALA A 1 72 ? -4.118 10.948 31.002 1.00 61.22 72 ALA A CA 1
ATOM 574 C C . ALA A 1 72 ? -3.422 10.021 32.006 1.00 61.22 72 ALA A C 1
ATOM 576 O O . ALA A 1 72 ? -3.471 8.798 31.874 1.00 61.22 72 ALA A O 1
ATOM 577 N N . ASP A 1 73 ? -2.687 10.637 32.933 1.00 69.12 73 ASP A N 1
ATOM 578 C CA . ASP A 1 73 ? -1.941 9.967 33.991 1.00 69.12 73 ASP A CA 1
ATOM 579 C C . ASP A 1 73 ? -2.814 8.873 34.625 1.00 69.12 73 ASP A C 1
ATOM 581 O O . ASP A 1 73 ? -3.996 9.089 34.911 1.00 69.12 73 ASP A O 1
ATOM 585 N N . ALA A 1 74 ? -2.254 7.682 34.839 1.00 72.62 74 ALA A N 1
ATOM 586 C CA . ALA A 1 74 ? -2.973 6.574 35.464 1.00 72.62 74 ALA A CA 1
ATOM 587 C C . ALA A 1 74 ? -3.540 6.980 36.838 1.00 72.62 74 ALA A C 1
ATOM 589 O O . ALA A 1 74 ? -4.559 6.447 37.282 1.00 72.62 74 ALA A O 1
ATOM 590 N N . VAL A 1 75 ? -2.905 7.955 37.496 1.00 75.81 75 VAL A N 1
ATOM 591 C CA . VAL A 1 75 ? -3.398 8.591 38.723 1.00 75.81 75 VAL A CA 1
ATOM 592 C C . VAL A 1 75 ? -4.687 9.383 38.478 1.00 75.81 75 VAL A C 1
ATOM 594 O O . VAL A 1 75 ? -5.623 9.272 39.270 1.00 75.81 75 VAL A O 1
ATOM 597 N N . CYS A 1 76 ? -4.778 10.123 37.370 1.00 77.75 76 CYS A N 1
ATOM 598 C CA . CYS A 1 76 ? -5.964 10.889 36.988 1.00 77.75 76 CYS A CA 1
ATOM 599 C C . CYS A 1 76 ? -7.169 9.966 36.758 1.00 77.75 76 CYS A C 1
ATOM 601 O O . CYS A 1 76 ? -8.223 10.165 37.358 1.00 77.75 76 CYS A O 1
ATOM 603 N N . TRP A 1 77 ? -6.997 8.876 36.003 1.00 78.50 77 TRP A N 1
ATOM 604 C CA . TRP A 1 77 ? -8.076 7.902 35.802 1.00 78.50 77 TRP A CA 1
ATOM 605 C C . TRP A 1 77 ? -8.504 7.226 37.104 1.00 78.50 77 TRP A C 1
ATOM 607 O O . TRP A 1 77 ? -9.697 7.107 37.371 1.00 78.50 77 TRP A O 1
ATOM 617 N N . LYS A 1 78 ? -7.554 6.837 37.964 1.00 80.88 78 LYS A N 1
ATOM 618 C CA . LYS A 1 78 ? -7.882 6.294 39.294 1.00 80.88 78 LYS A CA 1
ATOM 619 C C . LYS A 1 78 ? -8.687 7.278 40.138 1.00 80.88 78 LYS A C 1
ATOM 621 O O . LYS A 1 78 ? -9.548 6.847 40.900 1.00 80.88 78 LYS A O 1
ATOM 626 N N . PHE A 1 79 ? -8.407 8.574 40.025 1.00 81.94 79 PHE A N 1
ATOM 627 C CA . PHE A 1 79 ? -9.185 9.602 40.700 1.00 81.94 79 PHE A CA 1
ATOM 628 C C . PHE A 1 79 ? -10.606 9.681 40.135 1.00 81.94 79 PHE A C 1
ATOM 630 O O . PHE A 1 79 ? -11.548 9.553 40.913 1.00 81.94 79 PHE A O 1
ATOM 637 N N . VAL A 1 80 ? -10.759 9.791 38.810 1.00 82.12 80 VAL A N 1
ATOM 638 C CA . VAL A 1 80 ? -12.062 9.849 38.121 1.00 82.12 80 VAL A CA 1
ATOM 639 C C . VAL A 1 80 ? -12.957 8.670 38.513 1.00 82.12 80 VAL A C 1
ATOM 641 O O . VAL A 1 80 ? -14.083 8.877 38.960 1.00 82.12 80 VAL A O 1
ATOM 644 N N . TRP A 1 81 ? -12.437 7.440 38.462 1.00 79.81 81 TRP A N 1
ATOM 645 C CA . TRP A 1 81 ? -13.198 6.230 38.806 1.00 79.81 81 TRP A CA 1
ATOM 646 C C . TRP A 1 81 ? -13.549 6.104 40.295 1.00 79.81 81 TRP A C 1
ATOM 648 O O . TRP A 1 81 ? -14.423 5.320 40.658 1.00 79.81 81 TRP A O 1
ATOM 658 N N . ARG A 1 82 ? -12.875 6.855 41.176 1.00 81.81 82 ARG A N 1
ATOM 659 C CA . ARG A 1 82 ? -13.119 6.843 42.627 1.00 81.81 82 ARG A CA 1
ATOM 660 C C . ARG A 1 82 ? -14.126 7.907 43.068 1.00 81.81 82 ARG A C 1
ATOM 662 O O . ARG A 1 82 ? -14.547 7.900 44.227 1.00 81.81 82 ARG A O 1
ATOM 669 N N . ILE A 1 83 ? -14.519 8.820 42.180 1.00 85.19 83 ILE A N 1
ATOM 670 C CA . ILE A 1 83 ? -15.549 9.814 42.477 1.00 85.19 83 ILE A CA 1
ATOM 671 C C . ILE A 1 83 ? -16.873 9.078 42.709 1.00 85.19 83 ILE A C 1
ATOM 673 O O . ILE A 1 83 ? -17.366 8.360 41.843 1.00 85.19 83 ILE A O 1
ATOM 677 N N . LYS A 1 84 ? -17.487 9.285 43.880 1.00 79.94 84 LYS A N 1
ATOM 678 C CA . LYS A 1 84 ? -18.864 8.849 44.155 1.00 79.94 84 LYS A CA 1
ATOM 679 C C . LYS A 1 84 ? -19.845 9.782 43.444 1.00 79.94 84 LYS A C 1
ATOM 681 O O . LYS A 1 84 ? -20.515 10.591 44.077 1.00 79.94 84 LYS A O 1
ATOM 686 N N . ALA A 1 85 ? -19.889 9.692 42.122 1.00 79.31 85 ALA A N 1
ATOM 687 C CA . ALA A 1 85 ? -20.898 10.340 41.303 1.00 79.31 85 ALA A CA 1
ATOM 688 C C . ALA A 1 85 ? -21.969 9.316 40.898 1.00 79.31 85 ALA A C 1
ATOM 690 O O . ALA A 1 85 ? -21.673 8.124 40.774 1.00 79.31 85 ALA A O 1
ATOM 691 N N . PRO A 1 86 ? -23.215 9.753 40.655 1.00 81.12 86 PRO A N 1
ATOM 692 C CA . PRO A 1 86 ? -24.196 8.932 39.963 1.00 81.12 86 PRO A CA 1
ATOM 693 C C . PRO A 1 86 ? -23.598 8.372 38.655 1.00 81.12 86 PRO A C 1
ATOM 695 O O . PRO A 1 86 ? -22.971 9.141 37.921 1.00 81.12 86 PRO A O 1
ATOM 698 N N . PRO A 1 87 ? -23.818 7.087 38.306 1.00 72.38 87 PRO A N 1
ATOM 699 C CA . PRO A 1 87 ? -23.198 6.431 37.141 1.00 72.38 87 PRO A CA 1
ATOM 700 C C . PRO A 1 87 ? -23.366 7.198 35.826 1.00 72.38 87 PRO A C 1
ATOM 702 O O . PRO A 1 87 ? -22.530 7.136 34.931 1.00 72.38 87 PRO A O 1
ATOM 705 N N . LYS A 1 88 ? -24.447 7.977 35.735 1.00 74.69 88 LYS A N 1
ATOM 706 C CA . LYS A 1 88 ? -24.770 8.818 34.588 1.00 74.69 88 LYS A CA 1
ATOM 707 C C . LYS A 1 88 ? -23.705 9.880 34.303 1.00 74.69 88 LYS A C 1
ATOM 709 O O . LYS A 1 88 ? -23.531 10.215 33.146 1.00 74.69 88 LYS A O 1
ATOM 714 N N . ILE A 1 89 ? -23.014 10.392 35.322 1.00 74.19 89 ILE A N 1
ATOM 715 C CA . ILE A 1 89 ? -21.986 11.440 35.199 1.00 74.19 89 ILE A CA 1
ATOM 716 C C . ILE A 1 89 ? -20.616 10.850 34.844 1.00 74.19 89 ILE A C 1
ATOM 718 O O . ILE A 1 89 ? -19.880 11.465 34.082 1.00 74.19 89 ILE A O 1
ATOM 722 N N . GLY A 1 90 ? -20.297 9.643 35.324 1.00 65.50 90 GLY A N 1
ATOM 723 C CA . GLY A 1 90 ? -19.020 8.979 35.028 1.00 65.50 90 GLY A CA 1
ATOM 724 C C . GLY A 1 90 ? -18.824 8.637 33.549 1.00 65.50 90 GLY A C 1
ATOM 725 O O . GLY A 1 90 ? -17.696 8.589 33.087 1.00 65.50 90 GLY A O 1
ATOM 726 N N . ASN A 1 91 ? -19.908 8.464 32.788 1.00 69.94 91 ASN A N 1
ATOM 727 C CA . ASN A 1 91 ? -19.838 8.176 31.352 1.00 69.94 91 ASN A CA 1
ATOM 728 C C . ASN A 1 91 ? -19.495 9.401 30.481 1.00 69.94 91 ASN A C 1
ATOM 730 O O . ASN A 1 91 ? -19.246 9.234 29.290 1.00 69.94 91 ASN A O 1
ATOM 734 N N . PHE A 1 92 ? -19.549 10.618 31.036 1.00 67.12 92 PHE A N 1
ATOM 735 C CA . PHE A 1 92 ? -19.257 11.864 30.311 1.00 67.12 92 PHE A CA 1
ATOM 736 C C . PHE A 1 92 ? -17.846 12.409 30.573 1.00 67.12 92 PHE A C 1
ATOM 738 O O . PHE A 1 92 ? -17.489 13.435 29.993 1.00 67.12 92 PHE A O 1
ATOM 745 N N . ILE A 1 93 ? -17.080 11.760 31.456 1.00 61.59 93 ILE A N 1
ATOM 746 C CA . ILE A 1 93 ? -15.693 12.104 31.802 1.00 61.59 93 ILE A CA 1
ATOM 747 C C . ILE A 1 93 ? -14.757 11.148 31.064 1.00 61.59 93 ILE A C 1
ATOM 749 O O . ILE A 1 93 ? -13.761 11.639 30.490 1.00 61.59 93 ILE A O 1
#

Foldseek 3Di:
DDDDDPPVVVVVVVVVVVVVVVPPDDDPPVDDDDQACPQDPVSDDDPVSVVVVVVVVVVVVVVPDPCVPPDCPPVNVVVLVPDPDDPVVSVVD

Radius of gyration: 27.99 Å; chains: 1; bounding box: 55×45×68 Å

Secondary structure (DSSP, 8-state):
-----HHHHHHHHHHHHHHHHHTS-PPPTTSPP----TTSTT----HHHHHHHHHHHHHHHGGGS-GGGT---HHHHHHHHHS---HHHHTT-

pLDDT: mean 77.76, std 14.14, range [41.75, 95.94]